Protein AF-A0A817RYD0-F1 (afdb_monomer_lite)

Radius of gyration: 13.37 Å; chains: 1; bounding box: 32×36×31 Å

Foldseek 3Di:
DDWACDAPPPDHTDDWAFDPVFPPCQWDADPQAGIAGGDVGQWGQGPQQQDPPDPPFTFGQPPDGTDDPPPQGRCGHYHHGGHGDPDDDDDDDDD

Structure (mmCIF, N/CA/C/O backbone):
data_AF-A0A817RYD0-F1
#
_entry.id   AF-A0A817RYD0-F1
#
loop_
_atom_site.group_PDB
_atom_site.id
_atom_site.type_symbol
_atom_site.label_atom_id
_atom_site.label_alt_id
_atom_site.label_comp_id
_atom_site.label_asym_id
_atom_site.label_entity_id
_atom_site.label_seq_id
_atom_site.pdbx_PDB_ins_code
_atom_site.Cartn_x
_atom_site.Cartn_y
_atom_site.Cartn_z
_atom_site.occupancy
_atom_site.B_iso_or_equiv
_atom_site.auth_seq_id
_atom_site.auth_comp_id
_atom_site.auth_asym_id
_atom_site.auth_atom_id
_atom_site.pdbx_PDB_model_num
ATOM 1 N N . PHE A 1 1 ? -7.803 -6.421 -3.279 1.00 95.12 1 PHE A N 1
ATOM 2 C CA . PHE A 1 1 ? -8.217 -5.646 -2.089 1.00 95.12 1 PHE A CA 1
ATOM 3 C C . PHE A 1 1 ? -6.960 -5.114 -1.421 1.00 95.12 1 PHE A C 1
ATOM 5 O O . PHE A 1 1 ? -5.905 -5.694 -1.652 1.00 95.12 1 PHE A O 1
ATOM 12 N N . LEU A 1 2 ? -7.071 -4.057 -0.620 1.00 97.12 2 LEU A N 1
ATOM 13 C CA . LEU A 1 2 ? -6.033 -3.644 0.332 1.00 97.12 2 LEU A CA 1
ATOM 14 C C . LEU A 1 2 ? -6.461 -4.039 1.746 1.00 97.12 2 LEU A C 1
ATOM 16 O O . LEU A 1 2 ? -7.626 -4.377 1.960 1.00 97.12 2 LEU A O 1
ATOM 20 N N . PHE A 1 3 ? -5.544 -4.026 2.708 1.00 97.56 3 PHE A N 1
ATOM 21 C CA . PHE A 1 3 ? -5.885 -4.266 4.108 1.00 97.56 3 PHE A CA 1
ATOM 22 C C . PHE A 1 3 ? -4.870 -3.630 5.060 1.00 97.56 3 PHE A C 1
ATOM 24 O O . PHE A 1 3 ? -3.727 -3.381 4.683 1.00 97.56 3 PHE A O 1
ATOM 31 N N . THR A 1 4 ? -5.295 -3.396 6.298 1.00 97.44 4 THR A N 1
ATOM 32 C CA . THR A 1 4 ? -4.426 -3.047 7.429 1.00 97.44 4 THR A CA 1
ATOM 33 C C . THR A 1 4 ? -4.485 -4.162 8.463 1.00 97.44 4 THR A C 1
ATOM 35 O O . THR A 1 4 ? -5.577 -4.617 8.795 1.00 97.44 4 THR A O 1
ATOM 38 N N . LEU A 1 5 ? -3.336 -4.576 9.004 1.00 97.06 5 LEU A N 1
ATOM 39 C CA . LEU A 1 5 ? -3.280 -5.375 10.240 1.00 97.06 5 LEU A CA 1
ATOM 40 C C . LEU A 1 5 ? -3.290 -4.466 11.473 1.00 97.06 5 LEU A C 1
ATOM 42 O O . LEU A 1 5 ? -3.946 -4.758 12.464 1.00 97.06 5 LEU A O 1
ATOM 46 N N . THR A 1 6 ? -2.601 -3.333 11.380 1.00 95.88 6 THR A N 1
ATOM 47 C CA . THR A 1 6 ? -2.611 -2.240 12.351 1.00 95.88 6 THR A CA 1
ATOM 48 C C . THR A 1 6 ? -2.690 -0.913 11.597 1.00 95.88 6 THR A C 1
ATOM 50 O O . THR A 1 6 ? -2.410 -0.850 10.399 1.00 95.88 6 THR A O 1
ATOM 53 N N . ASN A 1 7 ? -3.118 0.145 12.280 1.00 96.31 7 ASN A N 1
ATOM 54 C CA . ASN A 1 7 ? -3.106 1.517 11.774 1.00 96.31 7 ASN A CA 1
ATOM 55 C C . ASN A 1 7 ? -2.975 2.503 12.947 1.00 96.31 7 ASN A C 1
ATOM 57 O O . ASN A 1 7 ? -3.254 2.125 14.089 1.00 96.31 7 ASN A O 1
ATOM 61 N N . PRO A 1 8 ? -2.604 3.771 12.691 1.00 97.12 8 PRO A N 1
ATOM 62 C CA . PRO A 1 8 ? -2.428 4.775 13.746 1.00 97.12 8 PRO A CA 1
ATOM 63 C C . PRO A 1 8 ? -3.711 5.235 14.458 1.00 97.12 8 PRO A C 1
ATOM 65 O O . PRO A 1 8 ? -3.625 6.074 15.350 1.00 97.12 8 PRO A O 1
ATOM 68 N N . HIS A 1 9 ? -4.886 4.727 14.074 1.00 96.56 9 HIS A N 1
ATOM 69 C CA . HIS A 1 9 ? -6.195 5.223 14.526 1.00 96.56 9 HIS A CA 1
ATOM 70 C C . HIS A 1 9 ? -6.944 4.236 15.425 1.00 96.56 9 HIS A C 1
ATOM 72 O O . HIS A 1 9 ? -8.122 4.439 15.706 1.00 96.56 9 HIS A O 1
ATOM 78 N N . ASN A 1 10 ? -6.285 3.160 15.871 1.00 94.94 10 ASN A N 1
ATOM 79 C CA . ASN A 1 10 ? -6.894 2.076 16.654 1.00 94.94 10 ASN A CA 1
ATOM 80 C C . ASN A 1 10 ? -8.093 1.403 15.961 1.00 94.94 10 ASN A C 1
ATOM 82 O O . ASN A 1 10 ? -8.945 0.810 16.623 1.00 94.94 10 ASN A O 1
ATOM 86 N N . ILE A 1 11 ? -8.170 1.474 14.628 1.00 96.25 11 ILE A N 1
ATOM 87 C CA . ILE A 1 11 ? -9.199 0.763 13.867 1.00 96.25 11 ILE A CA 1
ATOM 88 C C . ILE A 1 11 ? -8.789 -0.721 13.798 1.00 96.25 11 ILE A C 1
ATOM 90 O O . ILE A 1 11 ? -7.613 -0.999 13.538 1.00 96.25 11 ILE A O 1
ATOM 94 N N . PRO A 1 12 ? -9.701 -1.689 14.016 1.00 97.19 12 PRO A N 1
ATOM 95 C CA . PRO A 1 12 ? -9.389 -3.112 13.873 1.00 97.19 12 PRO A CA 1
ATOM 96 C C . PRO A 1 12 ? -8.832 -3.472 12.482 1.00 97.19 12 PRO A C 1
ATOM 98 O O . PRO A 1 12 ? -9.010 -2.702 11.530 1.00 97.19 12 PRO A O 1
ATOM 101 N N . PRO A 1 13 ? -8.192 -4.647 12.315 1.00 98.00 13 PRO A N 1
ATOM 102 C CA . PRO A 1 13 ? -7.784 -5.121 11.000 1.00 98.00 13 PRO A CA 1
ATOM 103 C C . PRO A 1 13 ? -8.939 -5.038 9.998 1.00 98.00 13 PRO A C 1
ATOM 105 O O . PRO A 1 13 ? -10.014 -5.588 10.229 1.00 98.00 13 PRO A O 1
ATOM 108 N N . THR A 1 14 ? -8.723 -4.320 8.901 1.00 97.62 14 THR A N 1
ATOM 109 C CA . THR A 1 14 ? -9.792 -3.918 7.978 1.00 97.62 14 THR A CA 1
ATOM 110 C C . THR A 1 14 ? -9.379 -4.238 6.554 1.00 97.62 14 THR A C 1
ATOM 112 O O . THR A 1 14 ? -8.224 -4.044 6.173 1.00 97.62 14 THR A O 1
ATOM 115 N N . LYS A 1 15 ? -10.329 -4.748 5.767 1.00 97.94 15 LYS A N 1
ATOM 116 C CA . LYS A 1 15 ? -10.165 -5.074 4.350 1.00 97.94 15 LYS A CA 1
ATOM 117 C C . LYS A 1 15 ? -10.869 -4.016 3.507 1.00 97.94 15 LYS A C 1
ATOM 119 O O . LYS A 1 15 ? -12.071 -3.834 3.638 1.00 97.94 15 LYS A O 1
ATOM 124 N N . TYR A 1 16 ? -10.138 -3.406 2.585 1.00 97.56 16 TYR A N 1
ATOM 125 C CA . TYR A 1 16 ? -10.627 -2.376 1.674 1.00 97.56 16 TYR A CA 1
ATOM 126 C C . TYR A 1 16 ? -10.873 -2.990 0.284 1.00 97.56 16 TYR A C 1
ATOM 128 O O . TYR A 1 16 ? -9.918 -3.372 -0.418 1.00 97.56 16 TYR A O 1
ATOM 136 N N . PRO A 1 17 ? -12.140 -3.181 -0.123 1.00 97.25 17 PRO A N 1
ATOM 137 C CA . P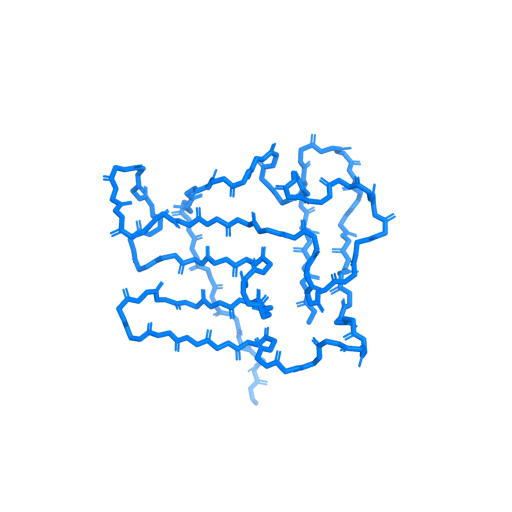RO A 1 17 ? -12.479 -3.750 -1.424 1.00 97.25 17 PRO A CA 1
ATOM 138 C C . PRO A 1 17 ? -12.147 -2.785 -2.572 1.00 97.25 17 PRO A C 1
ATOM 140 O O . PRO A 1 17 ? -11.994 -1.581 -2.377 1.00 97.25 17 PRO A O 1
ATOM 143 N N . ILE A 1 18 ? -12.029 -3.326 -3.788 1.00 97.06 18 ILE A N 1
ATOM 144 C CA . ILE A 1 18 ? -11.911 -2.509 -5.005 1.0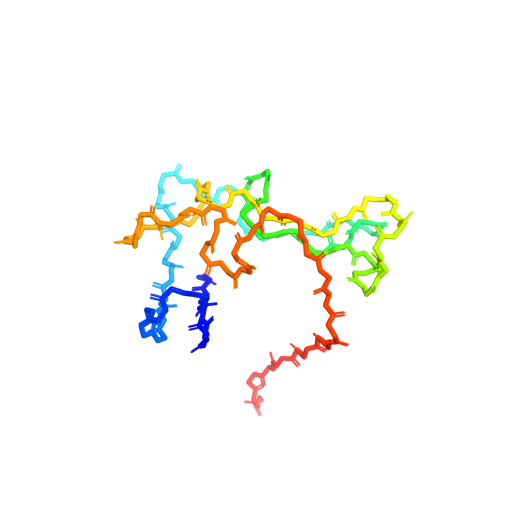0 97.06 18 ILE A CA 1
ATOM 145 C C . ILE A 1 18 ? -13.234 -1.766 -5.213 1.00 97.06 18 ILE A C 1
ATOM 147 O O . ILE A 1 18 ? -14.301 -2.365 -5.081 1.00 97.06 18 ILE A O 1
ATOM 151 N N . ASN A 1 19 ? -13.161 -0.487 -5.572 1.00 95.62 19 ASN A N 1
ATOM 152 C CA . ASN A 1 19 ? -14.312 0.270 -6.035 1.00 95.62 19 ASN A CA 1
ATOM 153 C C . ASN A 1 19 ? -14.732 -0.261 -7.423 1.00 95.62 19 ASN A C 1
ATOM 155 O O . ASN A 1 19 ? -13.950 -0.143 -8.373 1.00 95.62 19 ASN A O 1
ATOM 159 N N . PRO A 1 20 ? -15.949 -0.815 -7.584 1.00 95.12 20 PRO A N 1
ATOM 160 C CA . PRO A 1 20 ? -16.392 -1.403 -8.850 1.00 95.12 20 PRO A CA 1
ATOM 161 C C . PRO A 1 20 ? -16.456 -0.393 -10.007 1.00 95.12 20 PRO A C 1
ATOM 163 O O . PRO A 1 20 ? -16.415 -0.800 -11.164 1.00 95.12 20 PRO A O 1
ATOM 166 N N . ALA A 1 21 ? -16.498 0.912 -9.721 1.00 95.00 21 ALA A N 1
ATOM 167 C CA . ALA A 1 21 ? -16.441 1.966 -10.732 1.00 95.00 21 ALA A CA 1
ATOM 168 C C . ALA A 1 21 ? -15.008 2.332 -11.177 1.00 95.00 21 ALA A C 1
ATOM 170 O O . ALA A 1 21 ? -14.845 3.12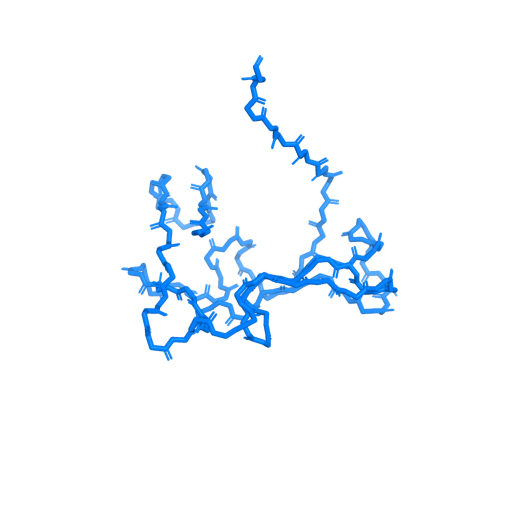6 -12.100 1.00 95.00 21 ALA A O 1
ATOM 171 N N . LYS A 1 22 ? -13.962 1.796 -10.527 1.00 92.62 22 LYS A N 1
ATOM 172 C CA . LYS A 1 22 ? -12.550 2.159 -10.758 1.00 92.62 22 LYS A CA 1
ATOM 173 C C . LYS A 1 22 ? -11.634 0.932 -10.802 1.00 92.62 22 LYS A C 1
ATOM 175 O O . LYS A 1 22 ? -10.699 0.799 -10.014 1.00 92.62 22 LYS A O 1
ATOM 180 N N . THR A 1 23 ? -11.917 0.023 -11.733 1.00 92.06 23 THR A N 1
ATOM 181 C CA . THR A 1 23 ? -11.218 -1.269 -11.874 1.00 92.06 23 THR A CA 1
ATOM 182 C C . THR A 1 23 ? -10.018 -1.246 -12.823 1.00 92.06 23 THR A C 1
ATOM 184 O O . THR A 1 23 ? -9.241 -2.201 -12.852 1.00 92.06 23 THR A O 1
ATOM 187 N N . LEU A 1 24 ? -9.841 -0.173 -13.594 1.00 90.94 24 LEU A N 1
ATOM 188 C CA . LEU A 1 24 ? -8.695 -0.015 -14.487 1.00 90.94 24 LEU A CA 1
ATOM 189 C C . LEU A 1 24 ? -7.417 0.203 -13.670 1.00 90.94 24 LEU A C 1
ATOM 191 O O . LEU A 1 24 ? -7.433 0.947 -12.695 1.00 90.94 24 LEU A O 1
ATOM 195 N N . ASN A 1 25 ? -6.322 -0.454 -14.068 1.00 89.75 25 ASN A N 1
ATOM 196 C CA . ASN A 1 25 ? -4.996 -0.301 -13.454 1.00 89.75 25 ASN A CA 1
ATOM 197 C C . ASN A 1 25 ? -4.989 -0.441 -11.917 1.00 89.75 25 ASN A C 1
ATOM 199 O O . ASN A 1 25 ? -4.226 0.224 -11.224 1.00 89.75 25 ASN A O 1
ATOM 203 N N . VAL A 1 26 ? -5.817 -1.332 -11.357 1.00 92.94 26 VAL A N 1
ATOM 204 C CA . VAL A 1 26 ? -5.869 -1.546 -9.896 1.00 92.94 26 VAL A CA 1
ATOM 205 C C . VAL A 1 26 ? -4.590 -2.155 -9.327 1.00 92.94 26 VAL A C 1
ATOM 207 O O . VAL A 1 26 ? -4.330 -2.005 -8.139 1.00 92.94 26 VAL A O 1
ATOM 210 N N . VAL A 1 27 ? -3.783 -2.828 -10.148 1.00 94.50 27 VAL A N 1
ATOM 211 C CA . VAL A 1 27 ? -2.432 -3.278 -9.796 1.00 94.50 27 VAL A CA 1
ATOM 212 C C . VAL A 1 27 ? -1.563 -3.197 -11.044 1.00 94.50 27 VAL A C 1
ATO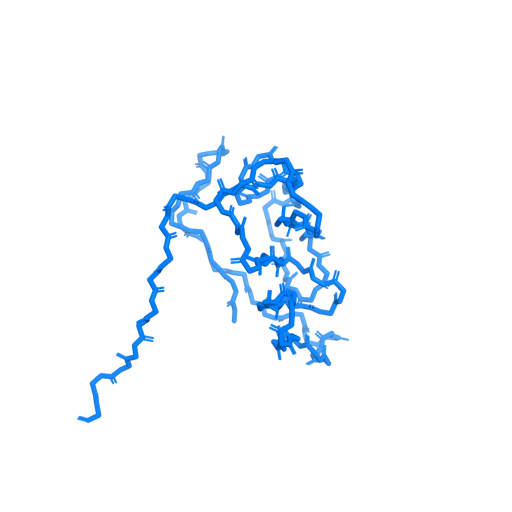M 214 O O . VAL A 1 27 ? -1.901 -3.786 -12.068 1.00 94.50 27 VAL A O 1
ATOM 217 N N . TYR A 1 28 ? -0.445 -2.486 -10.966 1.00 93.62 28 TYR A N 1
ATOM 218 C CA . TYR A 1 28 ? 0.556 -2.435 -12.030 1.00 93.62 28 TYR A CA 1
ATOM 219 C C . TYR A 1 28 ? 1.929 -2.112 -11.442 1.00 93.62 28 TYR A C 1
ATOM 221 O O . TYR A 1 28 ? 2.064 -1.774 -10.267 1.00 93.62 28 TYR A O 1
ATOM 229 N N . HIS A 1 29 ? 2.976 -2.223 -12.248 1.00 91.31 29 HIS A N 1
ATOM 230 C CA . HIS A 1 29 ? 4.313 -1.803 -11.852 1.00 91.31 29 HIS A CA 1
ATOM 231 C C . HIS A 1 29 ? 5.009 -1.097 -13.009 1.00 91.31 29 HIS A C 1
ATOM 233 O O . HIS A 1 29 ? 4.683 -1.310 -14.176 1.00 91.31 29 HIS A O 1
ATOM 239 N N . PHE A 1 30 ? 6.012 -0.296 -12.670 1.00 86.38 30 PHE A N 1
ATOM 240 C CA . PHE A 1 30 ? 6.994 0.197 -13.626 1.00 86.38 30 PHE A CA 1
ATOM 241 C C . PHE A 1 30 ? 8.374 -0.275 -13.191 1.00 86.38 30 PHE A C 1
ATOM 243 O O . PHE A 1 30 ? 8.680 -0.240 -12.002 1.00 86.38 30 PHE A O 1
ATOM 250 N N . ASN A 1 31 ? 9.213 -0.664 -14.152 1.00 84.06 31 ASN A N 1
ATOM 251 C CA . ASN A 1 31 ? 10.533 -1.248 -13.890 1.00 84.06 31 ASN A CA 1
ATOM 252 C C . ASN A 1 31 ? 11.377 -0.403 -12.908 1.00 84.06 31 ASN A C 1
ATOM 254 O O . ASN A 1 31 ? 11.979 -0.933 -11.985 1.00 84.06 31 ASN A O 1
ATOM 258 N N . VAL A 1 32 ? 11.350 0.927 -13.048 1.00 84.31 32 VAL A N 1
ATOM 259 C CA . VAL A 1 32 ? 12.179 1.831 -12.229 1.00 84.31 32 VAL A CA 1
ATOM 260 C C . VAL A 1 32 ? 11.458 2.341 -10.975 1.00 84.31 32 VAL A C 1
ATOM 262 O O . VAL A 1 32 ? 12.112 2.724 -10.006 1.00 84.31 32 VAL A O 1
ATOM 265 N N . TYR A 1 33 ? 10.122 2.332 -10.960 1.00 86.50 33 TYR A N 1
ATOM 266 C CA . TYR A 1 33 ? 9.339 2.950 -9.885 1.00 86.50 33 TYR A CA 1
ATOM 267 C C . TYR A 1 33 ? 8.740 1.953 -8.897 1.00 86.50 33 TYR A C 1
ATOM 269 O O . TYR A 1 33 ? 8.319 2.378 -7.835 1.00 86.50 33 TYR A O 1
ATOM 277 N N . GLY A 1 34 ? 8.704 0.656 -9.197 1.00 91.19 34 GLY A N 1
ATOM 278 C CA . GLY A 1 34 ? 8.131 -0.340 -8.293 1.00 91.19 34 GLY A CA 1
ATOM 279 C C . GLY A 1 34 ? 6.605 -0.485 -8.410 1.00 91.19 34 GLY A C 1
ATOM 280 O O . GLY A 1 34 ? 5.989 0.017 -9.366 1.00 91.19 34 GLY A O 1
ATOM 281 N N . PRO A 1 35 ? 5.983 -1.252 -7.495 1.00 94.88 35 PRO A N 1
ATOM 282 C CA . PRO A 1 35 ? 4.566 -1.584 -7.566 1.00 94.88 35 PRO A CA 1
ATOM 283 C C . PRO A 1 35 ? 3.654 -0.402 -7.215 1.00 94.88 35 PRO A C 1
ATOM 285 O O . PRO A 1 35 ? 3.937 0.436 -6.355 1.00 94.88 35 PRO A O 1
ATOM 288 N N . ASN A 1 36 ? 2.512 -0.373 -7.893 1.00 95.62 36 ASN A N 1
ATOM 289 C CA . ASN A 1 36 ? 1.407 0.543 -7.671 1.00 95.62 36 ASN A CA 1
ATOM 290 C C . ASN A 1 36 ? 0.122 -0.263 -7.478 1.00 95.62 36 ASN A C 1
ATOM 292 O O . ASN A 1 36 ? -0.186 -1.168 -8.258 1.00 95.62 36 ASN A O 1
ATOM 296 N N . PHE A 1 37 ? -0.634 0.105 -6.452 1.00 96.94 37 PHE A N 1
ATOM 297 C CA . PHE A 1 37 ? -1.965 -0.413 -6.183 1.00 96.94 37 PHE A CA 1
ATOM 298 C C . PHE A 1 37 ? -2.956 0.740 -6.307 1.00 96.94 37 PHE A C 1
ATOM 300 O O . PHE A 1 37 ? -2.836 1.737 -5.597 1.00 96.94 37 PHE A O 1
ATOM 307 N N . GLY A 1 38 ? -3.927 0.589 -7.201 1.00 95.94 38 GLY A N 1
ATOM 308 C CA . GLY A 1 38 ? -4.914 1.600 -7.558 1.00 95.94 38 GLY A CA 1
ATOM 309 C C . GLY A 1 38 ? -4.460 2.534 -8.676 1.00 95.94 38 GLY A C 1
ATOM 310 O O . GLY A 1 38 ? -3.270 2.814 -8.835 1.00 95.94 38 GLY A O 1
ATOM 311 N N . ASP A 1 39 ? -5.427 3.036 -9.441 1.00 91.19 39 ASP A N 1
ATOM 312 C CA . ASP A 1 39 ? -5.177 4.004 -10.503 1.00 91.19 39 ASP A CA 1
ATOM 313 C C . ASP A 1 39 ? -4.650 5.305 -9.888 1.00 91.19 39 ASP A C 1
ATOM 315 O O . ASP A 1 39 ? -5.212 5.819 -8.922 1.00 91.19 39 ASP A O 1
ATOM 319 N N . ASN A 1 40 ? -3.525 5.819 -10.394 1.00 87.62 40 ASN A N 1
ATOM 320 C CA . ASN A 1 40 ? -2.815 6.967 -9.807 1.00 87.62 40 ASN A CA 1
ATOM 321 C C . ASN A 1 40 ? -2.347 6.769 -8.334 1.00 87.62 40 ASN A C 1
ATOM 323 O O . ASN A 1 40 ? -1.938 7.741 -7.682 1.00 87.62 40 ASN A O 1
ATOM 327 N N . ALA A 1 41 ? -2.335 5.509 -7.875 1.00 93.25 41 ALA A N 1
ATOM 328 C CA . ALA A 1 41 ? -1.817 4.958 -6.622 1.00 93.25 41 ALA A CA 1
ATOM 329 C C . ALA A 1 41 ? -2.556 5.318 -5.320 1.00 93.25 41 ALA A C 1
ATOM 331 O O . ALA A 1 41 ? -2.246 6.309 -4.655 1.00 93.25 41 ALA A O 1
ATOM 332 N N . ASP A 1 42 ? -3.420 4.406 -4.866 1.00 97.00 42 ASP A N 1
ATOM 333 C CA . ASP A 1 42 ? -3.806 4.305 -3.456 1.00 97.00 42 ASP A CA 1
ATOM 334 C C . ASP A 1 42 ? -2.588 3.988 -2.586 1.00 97.00 42 ASP A C 1
ATOM 336 O O . ASP A 1 42 ? -2.408 4.614 -1.547 1.00 97.00 42 ASP A O 1
ATOM 340 N N . ILE A 1 43 ? -1.729 3.061 -3.025 1.00 97.19 43 ILE A N 1
ATOM 341 C CA . ILE A 1 43 ? -0.426 2.772 -2.413 1.00 97.19 43 ILE A CA 1
ATOM 342 C C . ILE A 1 43 ? 0.617 2.639 -3.522 1.00 97.19 43 ILE A C 1
ATOM 344 O O . ILE A 1 43 ? 0.487 1.803 -4.417 1.00 97.19 43 ILE A O 1
ATOM 348 N N . HIS A 1 44 ? 1.677 3.434 -3.429 1.00 96.38 44 HIS A N 1
ATOM 349 C CA . HIS A 1 44 ? 2.877 3.312 -4.244 1.00 96.38 44 HIS A CA 1
ATOM 350 C C . HIS A 1 44 ? 4.063 2.945 -3.356 1.00 96.38 44 HIS A C 1
ATOM 352 O O . HIS A 1 44 ? 4.351 3.653 -2.387 1.00 96.38 44 HIS A O 1
ATOM 358 N N . VAL A 1 45 ? 4.770 1.870 -3.707 1.00 96.00 45 VAL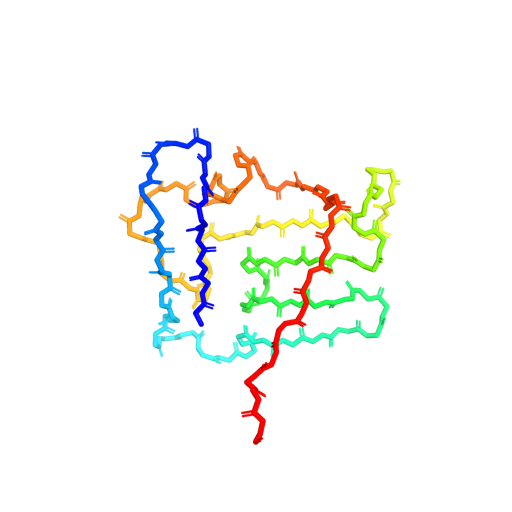 A N 1
ATOM 359 C CA . VAL A 1 45 ? 6.021 1.485 -3.045 1.00 96.00 45 VAL A CA 1
ATOM 360 C C . VAL A 1 45 ? 7.155 1.640 -4.050 1.00 96.00 45 VAL A C 1
ATOM 362 O O . VAL A 1 45 ? 7.196 0.933 -5.052 1.00 96.00 45 VAL A O 1
ATOM 365 N N . THR A 1 46 ? 8.060 2.584 -3.787 1.00 95.06 46 THR A N 1
ATOM 366 C CA . THR A 1 46 ? 9.204 2.864 -4.670 1.00 95.06 46 THR A CA 1
ATOM 367 C C . THR A 1 46 ? 10.298 1.796 -4.551 1.00 95.06 46 THR A C 1
ATOM 369 O O . THR A 1 46 ? 10.417 1.139 -3.520 1.00 95.06 46 THR A O 1
ATOM 372 N N . THR A 1 47 ? 11.157 1.655 -5.563 1.00 91.25 47 THR A N 1
ATOM 373 C CA . THR A 1 47 ? 12.279 0.689 -5.583 1.00 91.25 47 THR A CA 1
ATOM 374 C C . THR A 1 47 ? 13.237 0.834 -4.389 1.00 91.25 47 THR A C 1
ATOM 376 O O . THR A 1 47 ? 13.783 -0.155 -3.914 1.00 91.25 47 THR A O 1
ATOM 379 N N . ASN A 1 48 ? 13.425 2.052 -3.870 1.00 91.19 48 ASN A N 1
ATOM 380 C CA . ASN A 1 48 ? 14.261 2.341 -2.696 1.00 91.19 48 ASN A CA 1
ATOM 381 C C . ASN A 1 48 ? 13.408 2.775 -1.491 1.00 91.19 48 ASN A C 1
ATOM 383 O O . ASN A 1 48 ? 13.695 3.783 -0.844 1.00 91.19 48 ASN A O 1
ATOM 387 N N . SER A 1 49 ? 12.322 2.049 -1.212 1.00 94.62 49 SER A N 1
ATOM 388 C CA . SER A 1 49 ? 11.280 2.443 -0.251 1.00 94.62 49 SER A CA 1
ATOM 389 C C . SER A 1 49 ? 11.734 2.564 1.202 1.00 94.62 49 SER A C 1
ATOM 391 O O . SER A 1 49 ? 11.001 3.111 2.020 1.00 94.62 49 SER A O 1
ATOM 393 N N . ASN A 1 50 ? 12.928 2.093 1.549 1.00 95.19 50 ASN A N 1
ATOM 394 C CA . ASN A 1 50 ? 13.516 2.272 2.874 1.00 95.19 50 ASN A CA 1
ATOM 395 C C . ASN A 1 50 ? 14.208 3.637 3.063 1.00 95.19 50 ASN A C 1
ATOM 397 O O . ASN A 1 50 ? 14.558 3.988 4.189 1.00 95.19 50 ASN A O 1
ATOM 401 N N . LYS A 1 51 ? 14.423 4.409 1.990 1.00 93.12 51 LYS A N 1
ATOM 402 C CA . LYS A 1 51 ? 15.144 5.688 2.032 1.00 93.12 51 LYS A CA 1
ATOM 403 C C . LYS A 1 51 ? 14.187 6.876 2.047 1.00 93.12 51 LYS A C 1
ATOM 405 O O . LYS A 1 51 ? 13.219 6.925 1.295 1.00 93.12 51 LYS A O 1
ATOM 410 N N . THR A 1 52 ? 14.480 7.859 2.893 1.00 87.62 52 THR A N 1
ATOM 411 C CA . THR A 1 52 ? 13.671 9.080 3.047 1.00 87.62 52 THR A CA 1
ATOM 412 C C . THR A 1 52 ? 14.083 10.206 2.097 1.00 87.62 52 THR A C 1
ATOM 414 O O . THR A 1 52 ? 13.295 11.120 1.863 1.00 87.62 52 THR A O 1
ATOM 417 N N . ASP A 1 53 ? 15.296 10.150 1.549 1.00 85.44 53 ASP A N 1
ATOM 418 C CA . ASP A 1 53 ? 15.954 11.220 0.791 1.00 85.44 53 ASP A CA 1
ATOM 419 C C . ASP A 1 53 ? 15.942 11.009 -0.733 1.00 85.44 53 ASP A C 1
ATOM 421 O O . ASP A 1 53 ? 16.430 11.858 -1.479 1.00 85.44 53 ASP A O 1
ATOM 425 N N . GLN A 1 54 ? 15.359 9.909 -1.220 1.00 79.06 54 GLN A N 1
ATOM 426 C CA . GLN A 1 54 ? 15.331 9.581 -2.647 1.00 79.06 54 GLN A CA 1
ATOM 427 C C . GLN A 1 54 ? 13.992 9.906 -3.312 1.00 79.06 54 GLN A C 1
ATOM 429 O O . GLN A 1 54 ? 12.926 9.798 -2.707 1.00 79.06 54 GLN A O 1
ATOM 434 N N . PHE A 1 55 ? 14.056 10.285 -4.591 1.00 82.38 55 PHE A N 1
ATOM 435 C CA . PHE A 1 55 ? 12.886 10.507 -5.434 1.00 82.38 55 PHE A CA 1
ATOM 436 C C . PHE A 1 55 ? 12.762 9.398 -6.497 1.00 82.38 55 PHE A C 1
ATOM 438 O O . PHE A 1 55 ? 13.762 9.086 -7.146 1.00 82.38 55 PHE A O 1
ATOM 445 N N . PRO A 1 56 ? 11.557 8.844 -6.729 1.00 87.62 56 PRO A N 1
ATOM 446 C CA . PRO A 1 56 ? 10.315 9.107 -5.996 1.00 87.62 56 PRO A CA 1
ATOM 447 C C . PRO A 1 56 ? 10.284 8.408 -4.627 1.00 87.62 56 PRO A C 1
ATOM 449 O O . PRO A 1 56 ? 10.885 7.349 -4.460 1.00 87.62 56 PRO A O 1
ATOM 452 N N . ARG A 1 57 ? 9.554 8.998 -3.669 1.00 92.38 57 ARG A N 1
ATOM 453 C CA . ARG A 1 57 ? 9.259 8.412 -2.347 1.00 92.38 57 ARG A CA 1
ATOM 454 C C . ARG A 1 57 ? 8.042 7.488 -2.433 1.00 92.38 57 ARG A C 1
ATOM 456 O O . ARG A 1 57 ? 7.178 7.711 -3.280 1.00 92.38 57 ARG A O 1
ATOM 463 N N . SER A 1 58 ? 7.939 6.500 -1.543 1.00 95.81 58 SER A N 1
ATOM 464 C CA . SER A 1 58 ? 6.682 5.761 -1.363 1.00 95.81 58 SER A CA 1
ATOM 465 C C . SER A 1 58 ? 5.611 6.686 -0.793 1.00 95.81 58 SER A C 1
ATOM 467 O O . SER A 1 58 ? 5.892 7.519 0.075 1.00 95.81 58 SER A O 1
ATOM 469 N N . PHE A 1 59 ? 4.381 6.542 -1.275 1.00 96.38 59 PHE A N 1
ATOM 470 C CA . PHE A 1 59 ? 3.272 7.382 -0.841 1.00 96.38 59 PHE A CA 1
ATOM 471 C C . PHE A 1 59 ? 1.931 6.656 -0.930 1.00 96.38 59 PHE A C 1
ATOM 473 O O . PHE A 1 59 ? 1.786 5.656 -1.633 1.00 96.38 59 PHE A O 1
ATOM 480 N N . THR A 1 60 ? 0.930 7.195 -0.241 1.00 97.44 60 THR A N 1
ATOM 481 C CA . THR A 1 60 ? -0.473 6.800 -0.368 1.00 97.44 60 THR A CA 1
ATOM 482 C C . THR A 1 60 ? -1.341 7.994 -0.758 1.00 97.44 60 THR A C 1
ATOM 484 O O . THR A 1 60 ? -1.147 9.098 -0.259 1.00 97.44 60 THR A O 1
ATOM 487 N N . LYS A 1 61 ? -2.284 7.793 -1.682 1.00 96.81 61 LYS A N 1
ATOM 488 C CA . LYS A 1 61 ? -3.373 8.747 -1.972 1.00 96.81 61 LYS A CA 1
ATOM 489 C C . LYS A 1 61 ? -4.745 8.128 -1.707 1.00 96.81 61 LYS A C 1
ATOM 491 O O . LYS A 1 61 ? -5.737 8.557 -2.291 1.00 96.81 61 LYS A O 1
ATOM 496 N N . PHE A 1 62 ? -4.787 7.075 -0.896 1.00 97.69 62 PHE A N 1
ATOM 497 C CA . PHE A 1 62 ? -6.017 6.360 -0.589 1.00 97.69 62 PHE A CA 1
ATOM 498 C C . PHE A 1 62 ? -7.096 7.332 -0.062 1.00 97.69 62 PHE A C 1
ATOM 500 O O . PHE A 1 62 ? -6.759 8.221 0.720 1.00 97.69 62 PHE A O 1
ATOM 507 N N . PRO A 1 63 ? -8.375 7.206 -0.461 1.00 96.75 63 PRO A N 1
ATOM 508 C CA . PRO A 1 63 ? -8.929 6.234 -1.401 1.00 96.75 63 PRO A CA 1
ATOM 509 C C . PRO A 1 63 ? -9.051 6.785 -2.837 1.00 96.75 63 PRO A C 1
ATOM 511 O O . PRO A 1 63 ? -9.661 7.830 -3.073 1.00 96.75 63 PRO A O 1
ATOM 514 N N . ILE A 1 64 ? -8.553 6.042 -3.828 1.00 95.50 64 ILE A N 1
ATOM 515 C CA . ILE A 1 64 ? -8.805 6.262 -5.259 1.00 95.50 64 ILE A CA 1
ATOM 516 C C . ILE A 1 64 ? -9.582 5.084 -5.839 1.00 95.50 64 ILE A C 1
ATOM 518 O O . ILE A 1 64 ? -10.754 5.263 -6.171 1.00 95.50 64 ILE A O 1
ATOM 522 N N . SER A 1 65 ? -8.948 3.919 -5.982 1.00 97.44 65 SER A N 1
ATOM 523 C CA . SER A 1 65 ? -9.499 2.698 -6.587 1.00 97.44 65 SER A CA 1
ATOM 524 C C . SER A 1 65 ? -9.986 1.678 -5.564 1.00 97.44 65 SER A C 1
ATOM 526 O O . SER A 1 65 ? -10.670 0.727 -5.941 1.00 97.44 65 SER A O 1
ATOM 528 N N . TYR A 1 66 ? -9.669 1.854 -4.283 1.00 97.56 66 TYR A N 1
ATOM 529 C CA . TYR A 1 66 ? -10.200 1.041 -3.190 1.00 97.56 66 TYR A CA 1
ATOM 530 C C . TYR A 1 66 ? -11.131 1.887 -2.319 1.00 97.56 66 TYR A C 1
ATOM 532 O O . TY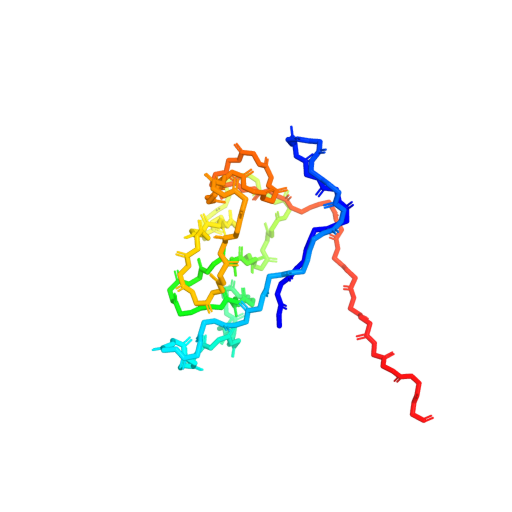R A 1 66 ? -10.978 3.102 -2.242 1.00 97.56 66 TYR A O 1
ATOM 540 N N . MET A 1 67 ? -12.136 1.260 -1.711 1.00 97.31 67 MET A N 1
ATOM 541 C CA . MET A 1 67 ? -13.135 1.973 -0.908 1.00 97.31 67 MET A CA 1
ATOM 542 C C . MET A 1 67 ? -12.643 2.166 0.528 1.00 97.31 67 MET A C 1
ATOM 544 O O . MET A 1 67 ? -12.157 1.214 1.139 1.00 97.31 67 MET A O 1
ATOM 548 N N . ASP A 1 68 ? -12.792 3.383 1.052 1.00 96.44 68 ASP A N 1
ATOM 549 C CA . ASP A 1 68 ? -12.561 3.717 2.459 1.00 96.44 68 ASP A CA 1
ATOM 550 C C . ASP A 1 68 ? -13.895 3.821 3.201 1.00 96.44 68 ASP A C 1
ATOM 552 O O . ASP A 1 68 ? -14.714 4.686 2.898 1.00 96.44 68 ASP A O 1
ATOM 556 N N . GLU A 1 69 ? -14.094 2.957 4.189 1.00 93.25 69 GLU A N 1
ATOM 557 C CA . GLU A 1 69 ? -15.247 3.000 5.097 1.00 93.25 69 GLU A CA 1
ATOM 558 C C . GLU A 1 69 ? -14.882 3.613 6.462 1.00 93.25 69 GLU A C 1
ATOM 560 O O . GLU A 1 69 ? -15.738 3.780 7.326 1.00 93.25 69 GLU A O 1
ATOM 565 N N . THR A 1 70 ? -13.609 3.969 6.664 1.00 94.06 70 THR A N 1
ATOM 566 C CA . THR A 1 70 ? -13.076 4.507 7.924 1.00 94.06 70 THR A CA 1
ATOM 567 C C . THR A 1 70 ? -13.043 6.033 7.966 1.00 94.06 70 THR A C 1
ATOM 569 O O . THR A 1 70 ? -12.979 6.621 9.047 1.00 94.06 70 THR A O 1
ATOM 572 N N . GLY A 1 71 ? -13.060 6.678 6.795 1.00 95.88 71 GLY A N 1
ATOM 573 C CA . GLY A 1 71 ? -12.979 8.131 6.643 1.00 95.88 71 GLY A CA 1
ATOM 574 C C . GLY A 1 71 ? -11.592 8.724 6.913 1.00 95.88 71 GLY A C 1
ATOM 575 O O . GLY A 1 71 ? -11.472 9.944 7.018 1.00 95.88 71 GLY A O 1
ATOM 576 N N . GLN A 1 72 ? -10.550 7.896 7.048 1.00 97.25 72 GLN A N 1
ATOM 577 C CA . GLN A 1 72 ? -9.185 8.349 7.344 1.00 97.25 72 GLN A CA 1
ATOM 578 C C . GLN A 1 72 ? -8.363 8.664 6.088 1.00 97.25 72 GLN A C 1
ATOM 580 O O . GLN A 1 72 ? -7.357 9.373 6.181 1.00 97.25 72 GLN A O 1
ATOM 585 N N . GLY A 1 73 ? -8.762 8.152 4.921 1.00 96.69 73 GLY A N 1
ATOM 586 C CA . GLY A 1 73 ? -8.099 8.398 3.642 1.00 96.69 73 GLY A CA 1
ATOM 587 C C . GLY A 1 73 ? -6.588 8.169 3.674 1.00 96.69 73 GLY A C 1
ATOM 588 O O . GLY A 1 73 ? -6.124 7.129 4.138 1.00 96.69 73 GLY A O 1
ATOM 589 N N . ASP A 1 74 ? -5.786 9.130 3.220 1.00 96.38 74 ASP A N 1
ATOM 590 C CA . ASP A 1 74 ? -4.331 8.973 3.072 1.00 96.38 74 ASP A CA 1
ATOM 591 C C . ASP A 1 74 ? -3.586 8.842 4.414 1.00 96.38 74 ASP A C 1
ATOM 593 O O . ASP A 1 74 ? -2.389 8.556 4.456 1.00 96.38 74 ASP A O 1
ATOM 597 N N . LYS A 1 75 ? -4.301 8.983 5.533 1.00 97.56 75 LYS A N 1
ATOM 598 C CA . LYS A 1 75 ? -3.795 8.710 6.880 1.00 97.56 75 LYS A CA 1
ATOM 599 C C . LYS A 1 75 ? -4.091 7.288 7.347 1.00 97.56 75 LYS A C 1
ATOM 601 O O . LYS A 1 75 ? -3.605 6.912 8.409 1.00 97.56 75 LYS A O 1
ATOM 606 N N . THR A 1 76 ? -4.843 6.492 6.588 1.00 97.25 76 THR A N 1
ATOM 607 C CA . THR A 1 76 ? -5.301 5.148 6.982 1.00 97.25 76 THR A CA 1
ATOM 608 C C . THR A 1 76 ? -4.143 4.203 7.284 1.00 97.25 76 THR A C 1
ATOM 610 O O . THR A 1 76 ? -4.122 3.575 8.336 1.00 97.25 76 THR A O 1
ATOM 613 N N . PHE A 1 77 ? -3.160 4.103 6.386 1.00 96.56 77 PHE A N 1
ATOM 614 C CA . PHE A 1 77 ? -2.116 3.078 6.492 1.00 96.56 77 PHE A CA 1
ATOM 615 C C . PHE A 1 77 ? -0.988 3.474 7.448 1.00 96.56 77 PHE A C 1
ATOM 617 O O . PHE A 1 77 ? -0.602 2.700 8.317 1.00 96.56 77 PHE A O 1
ATOM 624 N N . THR A 1 78 ? -0.452 4.685 7.293 1.00 95.06 78 THR A N 1
ATOM 625 C CA . THR A 1 78 ? 0.790 5.117 7.963 1.00 95.06 78 THR A CA 1
ATOM 626 C C . THR A 1 78 ? 0.628 6.428 8.736 1.00 95.06 78 THR A C 1
ATOM 628 O O . THR A 1 78 ? 1.593 6.935 9.306 1.00 95.06 78 THR A O 1
ATOM 631 N N . GLY A 1 79 ? -0.583 7.001 8.762 1.00 96.69 79 GLY A N 1
ATOM 632 C CA . GLY A 1 79 ? -0.886 8.266 9.443 1.00 96.69 79 GLY A CA 1
ATOM 633 C C . GLY A 1 79 ? -0.525 9.517 8.641 1.00 96.69 79 GLY A C 1
ATOM 634 O O . GLY A 1 79 ? -0.863 10.626 9.055 1.00 96.69 79 GLY A O 1
ATOM 635 N N . LYS A 1 80 ? 0.143 9.360 7.494 1.00 95.81 80 LYS A N 1
ATOM 636 C CA . LYS A 1 80 ? 0.551 10.443 6.595 1.00 95.81 80 LYS A CA 1
ATOM 637 C C . LYS A 1 80 ? 0.743 9.922 5.171 1.00 95.81 80 LYS A C 1
ATOM 639 O O . LYS A 1 80 ? 1.046 8.754 4.970 1.00 95.81 80 LYS A O 1
ATOM 644 N N . ARG A 1 81 ? 0.689 10.825 4.194 1.00 95.56 81 ARG A N 1
ATOM 645 C CA . ARG A 1 81 ? 0.883 10.500 2.777 1.00 95.56 81 ARG A CA 1
ATOM 646 C C . ARG A 1 81 ? 2.191 9.760 2.474 1.00 95.56 81 ARG A C 1
ATOM 648 O O . ARG A 1 81 ? 2.157 8.728 1.815 1.00 95.56 81 ARG A O 1
ATOM 655 N N . ASP A 1 82 ? 3.334 10.303 2.887 1.00 95.69 82 ASP A N 1
ATOM 656 C CA . ASP A 1 82 ? 4.651 9.757 2.531 1.00 95.69 82 ASP A CA 1
ATOM 657 C C . ASP A 1 82 ? 5.148 8.788 3.608 1.00 95.69 82 ASP A C 1
ATOM 659 O O . ASP A 1 82 ? 5.094 9.099 4.802 1.00 95.69 82 ASP A O 1
ATOM 663 N N . PHE A 1 83 ? 5.696 7.645 3.203 1.00 95.75 83 PHE A N 1
ATOM 664 C CA . PHE A 1 83 ? 6.181 6.628 4.135 1.00 95.75 83 PHE A CA 1
ATOM 665 C C . PHE A 1 83 ? 7.464 5.953 3.652 1.00 95.75 83 PHE A C 1
ATOM 667 O O . PHE A 1 83 ? 7.858 6.081 2.496 1.00 95.75 83 PHE A O 1
ATOM 674 N N . THR A 1 84 ? 8.107 5.223 4.560 1.00 96.94 84 THR A N 1
ATOM 675 C CA . THR A 1 84 ? 9.184 4.284 4.243 1.00 96.94 84 THR A CA 1
ATOM 676 C C . THR A 1 84 ? 8.804 2.883 4.699 1.00 96.94 84 THR A C 1
ATOM 678 O O . THR A 1 84 ? 7.947 2.712 5.566 1.00 96.94 84 THR A O 1
ATOM 681 N N . THR A 1 85 ? 9.426 1.874 4.102 1.00 96.12 85 THR A N 1
ATOM 682 C CA . THR A 1 85 ? 9.262 0.469 4.490 1.00 96.12 85 THR A CA 1
ATOM 683 C C . THR A 1 85 ? 10.465 0.016 5.307 1.00 96.12 85 THR A C 1
ATOM 685 O O . THR A 1 85 ? 11.599 0.276 4.900 1.00 96.12 85 THR A O 1
ATOM 688 N N . SER A 1 86 ? 10.237 -0.692 6.414 1.00 97.00 86 SER A N 1
ATOM 689 C CA . SER A 1 86 ? 11.300 -1.439 7.099 1.00 97.00 86 SER A CA 1
ATOM 690 C C . SER A 1 86 ? 11.567 -2.775 6.407 1.00 97.00 86 SER A C 1
ATOM 692 O O . SER A 1 86 ? 12.718 -3.086 6.135 1.00 97.00 86 SER A O 1
ATOM 694 N N . ASP A 1 87 ? 10.497 -3.487 6.043 1.00 97.06 87 ASP A N 1
ATOM 695 C CA . ASP A 1 87 ? 10.520 -4.805 5.410 1.00 97.06 87 ASP A CA 1
ATOM 696 C C . ASP A 1 87 ? 9.387 -4.937 4.382 1.00 97.06 87 ASP A C 1
ATOM 698 O O . ASP A 1 87 ? 8.384 -4.217 4.441 1.00 97.06 87 ASP A O 1
ATOM 702 N N . ILE A 1 88 ? 9.554 -5.858 3.428 1.00 95.62 88 ILE A N 1
ATOM 703 C CA . ILE A 1 88 ? 8.536 -6.240 2.442 1.00 95.62 88 ILE A CA 1
ATOM 704 C C . ILE A 1 88 ? 8.541 -7.763 2.314 1.00 95.62 88 ILE A C 1
ATOM 706 O O . ILE A 1 88 ? 9.560 -8.358 1.967 1.00 95.62 88 ILE A O 1
ATOM 710 N N . GLU A 1 89 ? 7.384 -8.384 2.528 1.00 96.69 89 GLU A N 1
ATOM 711 C CA . GLU A 1 89 ? 7.189 -9.829 2.402 1.00 96.69 89 GLU A CA 1
ATOM 712 C C . GLU A 1 89 ? 6.180 -10.133 1.287 1.00 96.69 89 GLU A C 1
ATOM 714 O O . GLU A 1 89 ? 5.150 -9.467 1.159 1.00 96.69 89 GLU A O 1
ATOM 719 N N . VAL A 1 90 ? 6.472 -11.147 0.465 1.00 94.75 90 VAL A N 1
ATOM 720 C CA . VAL A 1 90 ? 5.598 -11.586 -0.633 1.00 94.75 90 VAL A CA 1
ATOM 721 C C . VAL A 1 90 ? 5.214 -13.042 -0.418 1.00 94.75 90 VAL A C 1
ATOM 723 O O . VAL A 1 90 ? 6.057 -13.937 -0.460 1.00 94.75 90 VAL A O 1
ATOM 726 N N . PHE A 1 91 ? 3.919 -13.275 -0.226 1.00 94.38 91 PHE A N 1
ATOM 727 C CA . PHE A 1 91 ? 3.358 -14.598 0.022 1.00 94.38 91 PHE A CA 1
ATOM 728 C C . PHE A 1 91 ? 2.653 -15.136 -1.224 1.00 94.38 91 PHE A C 1
ATOM 730 O O . PHE A 1 91 ? 1.991 -14.394 -1.952 1.00 94.38 91 PHE A O 1
ATOM 737 N N . LYS A 1 92 ? 2.752 -16.449 -1.439 1.00 94.69 92 LYS A N 1
ATOM 738 C CA . LYS A 1 92 ? 1.951 -17.192 -2.419 1.00 94.69 92 LYS A CA 1
ATOM 739 C C . LYS A 1 92 ? 1.304 -18.392 -1.738 1.00 94.69 92 LYS A C 1
ATOM 741 O O . LYS A 1 92 ? 1.847 -18.905 -0.761 1.00 94.69 92 LYS A O 1
ATOM 746 N N . LEU A 1 93 ? 0.167 -18.844 -2.260 1.00 93.69 93 LEU A N 1
ATOM 747 C CA . LEU A 1 93 ? -0.412 -20.113 -1.826 1.00 93.69 93 LEU A CA 1
ATOM 748 C C . LEU A 1 93 ? 0.562 -21.252 -2.156 1.00 93.69 93 LEU A C 1
ATOM 750 O O . LEU A 1 93 ? 1.257 -21.207 -3.175 1.00 93.69 93 LEU A O 1
ATOM 754 N N . ALA A 1 94 ? 0.630 -22.249 -1.274 1.00 89.12 94 ALA A N 1
ATOM 755 C CA . ALA A 1 94 ? 1.278 -23.505 -1.616 1.00 89.12 94 ALA A CA 1
ATOM 756 C C . ALA A 1 94 ? 0.460 -24.145 -2.745 1.00 89.12 94 ALA A C 1
ATOM 758 O O . ALA A 1 94 ? -0.756 -24.292 -2.606 1.00 89.12 94 ALA A O 1
ATOM 759 N N . ASN A 1 95 ? 1.122 -24.417 -3.869 1.00 73.50 95 ASN A N 1
ATOM 760 C CA . ASN A 1 95 ? 0.512 -25.108 -5.002 1.00 73.50 95 ASN A CA 1
ATOM 761 C C . ASN A 1 95 ? 0.262 -26.576 -4.665 1.00 73.50 95 ASN A C 1
ATOM 763 O O . ASN A 1 95 ? 1.125 -27.158 -3.967 1.00 73.50 95 ASN A O 1
#

Secondary structure (DSSP, 8-state):
-EEESS-TT-PPSEEEPBPTT--TTSEEEETTTEEEETTTTSEE--TTTT-SSSSSPEEE--SSSB--SSS-GGGTTTSSSEE--S---------

pLDDT: mean 94.12, std 4.36, range [73.5, 98.0]

Sequence (95 aa):
FLFTLTNPHNIPPTKYPINPAKTLNVVYHFNVYGPNFGDNADIHVTTNSNKTDQFPRSFTKFPISYMDETGQGDKTFTGKRDFTTSDIEVFKLAN